Protein AF-0000000068387357 (afdb_homodimer)

Organism: Agrobacterium fabrum (strain C58 / ATCC 33970) (NCBI:txid176299)

Structure (mmCIF, N/CA/C/O backbone):
data_AF-0000000068387357-model_v1
#
loop_
_entity.id
_entity.type
_entity.pdbx_description
1 polymer 'DUF982 domain-containing protein'
#
loop_
_atom_site.group_PDB
_atom_site.id
_atom_site.type_symbol
_atom_site.label_atom_id
_atom_site.label_alt_id
_atom_site.label_comp_id
_atom_site.label_asym_id
_atom_site.label_entity_id
_atom_site.label_seq_id
_atom_site.pdbx_PDB_ins_code
_atom_site.Cartn_x
_atom_site.Cartn_y
_atom_site.Cartn_z
_atom_site.occupancy
_atom_site.B_iso_or_equiv
_atom_site.auth_seq_id
_atom_site.auth_comp_id
_atom_site.auth_asym_id
_atom_site.auth_atom_id
_atom_site.pdbx_PDB_model_num
ATOM 1 N N . MET A 1 1 ? -11.367 28.078 39.188 1 30.88 1 MET A N 1
ATOM 2 C CA . MET A 1 1 ? -11.102 28.609 37.844 1 30.88 1 MET A CA 1
ATOM 3 C C . MET A 1 1 ? -11.188 27.5 36.812 1 30.88 1 MET A C 1
ATOM 5 O O . MET A 1 1 ? -10.461 26.5 36.875 1 30.88 1 MET A O 1
ATOM 9 N N . LEU A 1 2 ? -12.367 27.156 36.375 1 30.89 2 LEU A N 1
ATOM 10 C CA . LEU A 1 2 ? -12.82 26.031 35.562 1 30.89 2 LEU A CA 1
ATOM 11 C C . LEU A 1 2 ? -12.023 25.938 34.25 1 30.89 2 LEU A C 1
ATOM 13 O O . LEU A 1 2 ? -11.977 26.875 33.469 1 30.89 2 LEU A O 1
ATOM 17 N N . ILE A 1 3 ? -10.797 25.359 34.312 1 38.44 3 ILE A N 1
ATOM 18 C CA . ILE A 1 3 ? -9.984 25.156 33.125 1 38.44 3 ILE A CA 1
ATOM 19 C C . ILE A 1 3 ? -10.883 24.781 31.938 1 38.44 3 ILE A C 1
ATOM 21 O O . ILE A 1 3 ? -11.422 23.672 31.875 1 38.44 3 ILE A O 1
ATOM 25 N N . ASN A 1 4 ? -11.992 25.422 31.719 1 41.16 4 ASN A N 1
ATOM 26 C CA . ASN A 1 4 ? -12.719 25.375 30.453 1 41.16 4 ASN A CA 1
ATOM 27 C C . ASN A 1 4 ? -11.781 25.188 29.281 1 41.16 4 ASN A C 1
ATOM 29 O O . ASN A 1 4 ? -11.289 26.172 28.703 1 41.16 4 ASN A O 1
ATOM 33 N N . ARG A 1 5 ? -10.688 24.484 29.453 1 40.5 5 ARG A N 1
ATOM 34 C CA . ARG A 1 5 ? -9.562 24.094 28.594 1 40.5 5 ARG A CA 1
ATOM 35 C C . ARG A 1 5 ? -10 24.016 27.141 1 40.5 5 ARG A C 1
ATOM 37 O O . ARG A 1 5 ? -11.18 23.812 26.844 1 40.5 5 ARG A O 1
ATOM 44 N N . THR A 1 6 ? -9.086 24.5 26.156 1 48.56 6 THR A N 1
ATOM 45 C CA . THR A 1 6 ? -9.078 24.531 24.688 1 48.56 6 THR A CA 1
ATOM 46 C C . THR A 1 6 ? -9.586 23.203 24.125 1 48.56 6 THR A C 1
ATOM 48 O O . THR A 1 6 ? -8.992 22.156 24.375 1 48.56 6 THR A O 1
ATOM 51 N N . GLU A 1 7 ? -10.844 22.906 24.359 1 48.22 7 GLU A N 1
ATOM 52 C CA . GLU A 1 7 ? -11.375 21.766 23.609 1 48.22 7 GLU A CA 1
ATOM 53 C C . GLU A 1 7 ? -10.586 21.531 22.328 1 48.22 7 GLU A C 1
ATOM 55 O O . GLU A 1 7 ? -10.383 22.469 21.547 1 48.22 7 GLU A O 1
ATOM 60 N N . PRO A 1 8 ? -9.516 20.797 22.406 1 51.84 8 PRO A N 1
ATOM 61 C CA . PRO A 1 8 ? -8.859 20.516 21.125 1 51.84 8 PRO A CA 1
ATOM 62 C C . PRO A 1 8 ? -9.812 20.578 19.938 1 51.84 8 PRO A C 1
ATOM 64 O O . PRO A 1 8 ? -10.969 20.156 20.047 1 51.84 8 PRO A O 1
ATOM 67 N N . CYS A 1 9 ? -9.953 21.781 19.328 1 53.28 9 CYS A N 1
ATOM 68 C CA . CYS A 1 9 ? -10.859 22.016 18.203 1 53.28 9 CYS A CA 1
ATOM 69 C C . CYS A 1 9 ? -10.992 20.781 17.328 1 53.28 9 CYS A C 1
ATOM 71 O O . CYS A 1 9 ? -10.242 20.609 16.375 1 53.28 9 CYS A O 1
ATOM 73 N N . HIS A 1 10 ? -11.219 19.625 18.031 1 56.62 10 HIS A N 1
ATOM 74 C CA . HIS A 1 10 ? -11.516 18.406 17.266 1 56.62 10 HIS A CA 1
ATOM 75 C C . HIS A 1 10 ? -12.398 18.734 16.062 1 56.62 10 HIS A C 1
ATOM 77 O O . HIS A 1 10 ? -12.375 18 15.055 1 56.62 10 HIS A O 1
ATOM 83 N N . HIS A 1 11 ? -13.086 19.906 16.188 1 63.84 11 HIS A N 1
ATOM 84 C CA . HIS A 1 11 ? -14.094 20.156 15.164 1 63.84 11 HIS A CA 1
ATOM 85 C C . HIS A 1 11 ? -13.555 21.062 14.062 1 63.84 11 HIS A C 1
ATOM 87 O O . HIS A 1 11 ? -14.305 21.516 13.195 1 63.84 11 HIS A O 1
ATOM 93 N N . ALA A 1 12 ? -12.242 21.391 14.281 1 80.5 12 ALA A N 1
ATOM 94 C CA . ALA A 1 12 ? -11.742 22.297 13.258 1 80.5 12 ALA A CA 1
ATOM 95 C C . ALA A 1 12 ? -11.492 21.562 11.945 1 80.5 12 ALA A C 1
ATOM 97 O O . ALA A 1 12 ? -10.82 20.516 11.93 1 80.5 12 ALA A O 1
ATOM 98 N N . SER A 1 13 ? -12.297 21.891 10.922 1 89.81 13 SER A N 1
ATOM 99 C CA . SER A 1 13 ? -12.102 21.359 9.578 1 89.81 13 SER A CA 1
ATOM 100 C C . SER A 1 13 ? -11.602 22.438 8.625 1 89.81 13 SER A C 1
ATOM 102 O O . SER A 1 13 ? -12.039 23.578 8.688 1 89.81 13 SER A O 1
ATOM 104 N N . TRP A 1 14 ? -10.695 22.125 7.926 1 94.06 14 TRP A N 1
ATOM 105 C CA . TRP A 1 14 ? -10.219 23 6.863 1 94.06 14 TRP A CA 1
ATOM 106 C C . TRP A 1 14 ? -11.336 23.281 5.859 1 94.06 14 TRP A C 1
ATOM 108 O O . TRP A 1 14 ? -12.312 22.547 5.77 1 94.06 14 TRP A O 1
ATOM 118 N N . MET A 1 15 ? -11.109 24.359 5.191 1 91.38 15 MET A N 1
ATOM 119 C CA . MET A 1 15 ? -12.062 24.719 4.145 1 91.38 15 MET A CA 1
ATOM 120 C C . MET A 1 15 ? -12.117 23.641 3.07 1 91.38 15 MET A C 1
ATOM 122 O O . MET A 1 15 ? -13.195 23.344 2.539 1 91.38 15 MET A O 1
ATOM 126 N N . LYS A 1 16 ? -10.945 23.062 2.725 1 93.69 16 LYS A N 1
ATOM 127 C CA . LYS A 1 16 ? -10.797 21.969 1.769 1 93.69 16 LYS A CA 1
ATOM 128 C C . LYS A 1 16 ? -9.883 20.875 2.314 1 93.69 16 LYS A C 1
ATOM 130 O O . LYS A 1 16 ? -8.781 21.156 2.799 1 93.69 16 LYS A O 1
ATOM 135 N N . PRO A 1 17 ? -10.391 19.734 2.166 1 94.75 17 PRO A N 1
ATOM 136 C CA . PRO A 1 17 ? -9.477 18.672 2.588 1 94.75 17 PRO A CA 1
ATOM 137 C C . PRO A 1 17 ? -8.242 18.562 1.698 1 94.75 17 PRO A C 1
ATOM 139 O O . PRO A 1 17 ? -8.234 19.109 0.587 1 94.75 17 PRO A O 1
ATOM 142 N N . VAL A 1 18 ? -7.227 17.969 2.33 1 94.75 18 VAL A N 1
ATOM 143 C CA . VAL A 1 18 ? -6.004 17.703 1.581 1 94.75 18 V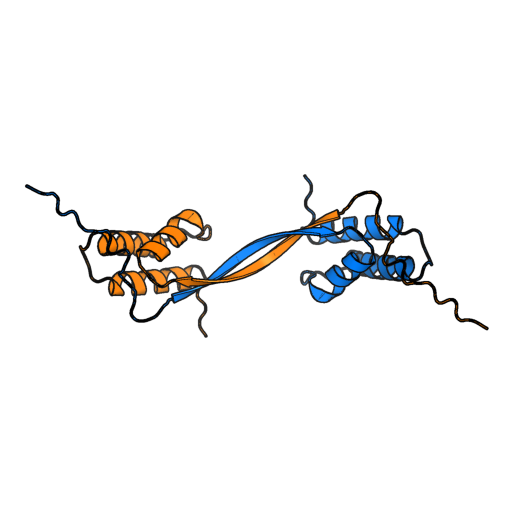AL A CA 1
ATOM 144 C C . VAL A 1 18 ? -5.93 16.219 1.245 1 94.75 18 VAL A C 1
ATOM 146 O O . VAL A 1 18 ? -5.938 15.367 2.143 1 94.75 18 VAL A O 1
ATOM 149 N N . ALA A 1 19 ? -5.895 15.828 -0.076 1 94.56 19 ALA A N 1
ATOM 150 C CA . ALA A 1 19 ? -5.812 14.445 -0.533 1 94.56 19 ALA A CA 1
ATOM 151 C C . ALA A 1 19 ? -4.359 14.016 -0.714 1 94.56 19 ALA A C 1
ATOM 153 O O . ALA A 1 19 ? -3.6 14.664 -1.44 1 94.56 19 ALA A O 1
ATOM 154 N N . ILE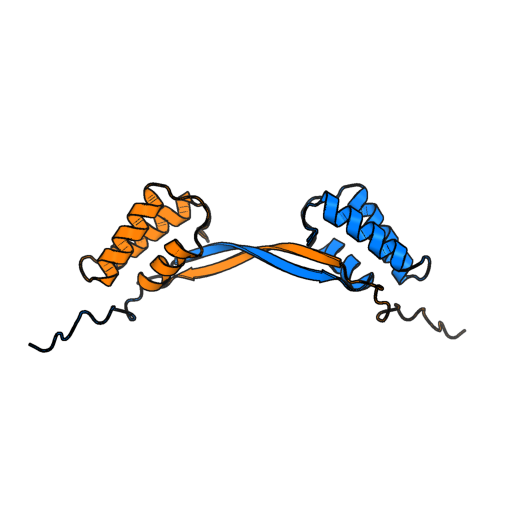 A 1 20 ? -4.059 12.891 0.013 1 93.19 20 ILE A N 1
ATOM 155 C CA . ILE A 1 20 ? -2.711 12.359 -0.131 1 93.19 20 ILE A CA 1
ATOM 156 C C . ILE A 1 20 ? -2.777 10.875 -0.467 1 93.19 20 ILE A C 1
ATOM 158 O O . ILE A 1 20 ? -3.84 10.25 -0.366 1 93.19 20 ILE A O 1
ATOM 162 N N . HIS A 1 21 ? -1.696 10.32 -1.009 1 90.56 21 HIS A N 1
ATOM 163 C CA . HIS A 1 21 ? -1.535 8.891 -1.235 1 90.56 21 HIS A CA 1
ATOM 164 C C . HIS A 1 21 ? -0.394 8.32 -0.396 1 90.56 21 HIS A C 1
ATOM 166 O O . HIS A 1 21 ? 0.692 8.906 -0.346 1 90.56 21 HIS A O 1
ATOM 172 N N . LEU A 1 22 ? -0.721 7.273 0.358 1 87.38 22 LEU A N 1
ATOM 173 C CA . LEU A 1 22 ? 0.286 6.613 1.185 1 87.38 22 LEU A CA 1
ATOM 174 C C . LEU A 1 22 ? 0.665 5.258 0.602 1 87.38 22 LEU A C 1
ATOM 176 O O . LEU A 1 22 ? -0.209 4.441 0.297 1 87.38 22 LEU A O 1
ATOM 180 N N . PRO A 1 23 ? 1.982 5.145 0.397 1 81.31 23 PRO A N 1
ATOM 181 C CA . PRO A 1 23 ? 2.406 3.787 0.042 1 81.31 23 PRO A CA 1
ATOM 182 C C . PRO A 1 23 ? 2.207 2.789 1.181 1 81.31 23 PRO A C 1
ATOM 184 O O . PRO A 1 23 ? 2.541 3.086 2.33 1 81.31 23 PRO A O 1
ATOM 187 N N . LEU A 1 24 ? 1.452 1.768 0.927 1 79.06 24 LEU A N 1
ATOM 188 C CA . LEU A 1 24 ? 1.275 0.69 1.895 1 79.06 24 LEU A CA 1
ATOM 189 C C . LEU A 1 24 ? 1.541 -0.667 1.253 1 79.06 24 LEU A C 1
ATOM 191 O O . LEU A 1 24 ? 1.82 -0.748 0.055 1 79.06 24 LEU A O 1
ATOM 195 N N . CYS A 1 25 ? 1.808 -1.632 2.191 1 82.19 25 CYS A N 1
ATOM 196 C CA . CYS A 1 25 ? 1.925 -3.01 1.726 1 82.19 25 CYS A CA 1
ATOM 197 C C . CYS A 1 25 ? 0.784 -3.865 2.264 1 82.19 25 CYS A C 1
ATOM 199 O O . CYS A 1 25 ? 0.409 -3.744 3.43 1 82.19 25 CYS A O 1
ATOM 201 N N . VAL A 1 26 ? 0.155 -4.555 1.363 1 85.38 26 VAL A N 1
ATOM 202 C CA . VAL A 1 26 ? -0.851 -5.516 1.802 1 85.38 26 VAL A CA 1
ATOM 203 C C . VAL A 1 26 ? -0.293 -6.934 1.695 1 85.38 26 VAL A C 1
ATOM 205 O O . VAL A 1 26 ? 0.422 -7.258 0.745 1 85.38 26 VAL A O 1
ATOM 208 N N . ALA A 1 27 ? -0.465 -7.73 2.797 1 89.12 27 ALA A N 1
ATOM 209 C CA . ALA A 1 27 ? -0.075 -9.133 2.812 1 89.12 27 ALA A CA 1
ATOM 210 C C . ALA A 1 27 ? -1.207 -10.023 2.305 1 89.12 27 ALA A C 1
ATOM 212 O O . ALA A 1 27 ? -2.34 -9.93 2.781 1 89.12 27 ALA A O 1
ATOM 213 N N . VAL A 1 28 ? -0.864 -10.75 1.375 1 91.25 28 VAL A N 1
ATOM 214 C CA . VAL A 1 28 ? -1.856 -11.648 0.791 1 91.25 28 VAL A CA 1
ATOM 215 C C . VAL A 1 28 ? -1.331 -13.086 0.805 1 91.25 28 VAL A C 1
ATOM 217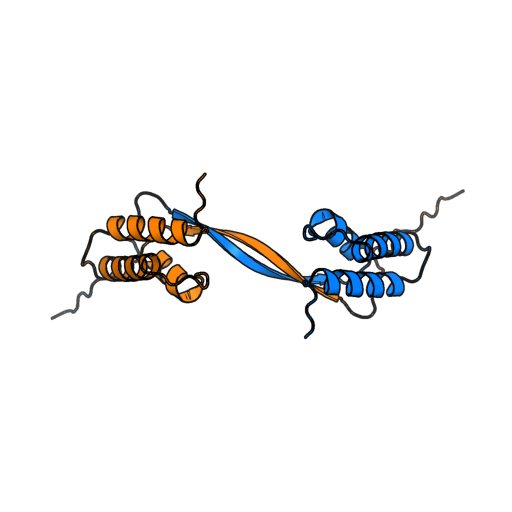 O O . VAL A 1 28 ? -0.141 -13.32 0.581 1 91.25 28 VAL A O 1
ATOM 220 N N . GLU A 1 29 ? -2.242 -13.984 1.127 1 94.12 29 GLU A N 1
ATOM 221 C CA . GLU A 1 29 ? -1.91 -15.398 1.034 1 94.12 29 GLU A CA 1
ATOM 222 C C . GLU A 1 29 ? -2.498 -16.031 -0.229 1 94.12 29 GLU A C 1
ATOM 224 O O . GLU A 1 29 ? -3.715 -16.016 -0.425 1 94.12 29 GLU A O 1
ATOM 229 N N . ILE A 1 30 ? -1.644 -16.594 -0.969 1 95.44 30 ILE A N 1
ATOM 230 C CA . ILE A 1 30 ? -2.039 -17.266 -2.193 1 95.44 30 ILE A CA 1
ATOM 231 C C . ILE A 1 30 ? -2.105 -18.781 -1.944 1 95.44 30 ILE A C 1
ATOM 233 O O . ILE A 1 30 ? -1.109 -19.391 -1.556 1 95.44 30 ILE A O 1
ATOM 237 N N . TYR A 1 31 ? -3.297 -19.359 -2.236 1 94.88 31 TYR A N 1
ATOM 238 C CA . TYR A 1 31 ? -3.484 -20.734 -1.771 1 94.88 31 TYR A CA 1
ATOM 239 C C . TYR A 1 31 ? -3.719 -21.672 -2.943 1 94.88 31 TYR A C 1
ATOM 241 O O . TYR A 1 31 ? -3.877 -22.891 -2.752 1 94.88 31 TYR A O 1
ATOM 249 N N . SER A 1 32 ? -3.736 -21.172 -4.223 1 95.62 32 SER A N 1
ATOM 250 C CA . SER A 1 32 ? -4.031 -22.031 -5.371 1 95.62 32 SER A CA 1
ATOM 251 C C . SER A 1 32 ? -3.42 -21.469 -6.648 1 95.62 32 SER A C 1
ATOM 253 O O . SER A 1 32 ? -3.119 -20.266 -6.723 1 95.62 32 SER A O 1
ATOM 255 N N . PRO A 1 33 ? -3.273 -22.406 -7.66 1 96.56 33 PRO A N 1
ATOM 256 C CA . PRO A 1 33 ? -2.777 -21.922 -8.953 1 96.56 33 PRO A CA 1
ATOM 257 C C . PRO A 1 33 ? -3.701 -20.891 -9.586 1 96.56 33 PRO A C 1
ATOM 259 O O . PRO A 1 33 ? -3.227 -19.938 -10.219 1 96.56 33 PRO A O 1
ATOM 262 N N . LEU A 1 34 ? -4.941 -21.062 -9.359 1 95.06 34 LEU A N 1
ATOM 263 C CA . LEU A 1 34 ? -5.906 -20.125 -9.922 1 95.06 34 LEU A CA 1
ATOM 264 C C . LEU A 1 34 ? -5.719 -18.719 -9.344 1 95.06 34 LEU A C 1
ATOM 266 O O . LEU A 1 34 ? -5.637 -17.75 -10.086 1 95.06 34 LEU A O 1
ATOM 270 N N . VAL A 1 35 ? -5.621 -18.672 -8.078 1 94.88 35 VAL A N 1
ATOM 271 C CA . VAL A 1 35 ? -5.43 -17.406 -7.402 1 94.88 35 VAL A CA 1
ATOM 272 C C . VAL A 1 35 ? -4.066 -16.812 -7.781 1 94.88 35 VAL A C 1
ATOM 274 O O . VAL A 1 35 ? -3.945 -15.609 -8.016 1 94.88 35 VAL A O 1
ATOM 277 N N . ALA A 1 36 ? -3.129 -17.672 -7.855 1 97 36 ALA A N 1
ATOM 278 C CA . ALA A 1 36 ? -1.789 -17.234 -8.25 1 97 36 ALA A CA 1
ATOM 279 C C . ALA A 1 36 ? -1.801 -16.625 -9.648 1 97 36 ALA A C 1
ATOM 281 O O . ALA A 1 36 ? -1.205 -15.562 -9.867 1 97 36 ALA A O 1
ATOM 282 N N . LEU A 1 37 ? -2.504 -17.281 -10.547 1 95.94 37 LEU A N 1
ATOM 283 C CA . LEU A 1 37 ? -2.57 -16.781 -11.906 1 95.94 37 LEU A CA 1
ATOM 284 C C . LEU A 1 37 ? -3.25 -15.406 -11.945 1 95.94 37 LEU A C 1
ATOM 286 O O . LEU A 1 37 ? -2.791 -14.5 -12.641 1 95.94 37 LEU A O 1
ATOM 290 N N . ASP A 1 38 ? -4.266 -15.227 -11.273 1 94.31 38 ASP A N 1
ATOM 291 C CA . ASP A 1 38 ? -4.953 -13.945 -11.148 1 94.31 38 ASP A CA 1
ATOM 292 C C . ASP A 1 38 ? -4.004 -12.867 -10.633 1 94.31 38 ASP A C 1
ATOM 294 O O . ASP A 1 38 ? -3.955 -11.766 -11.188 1 94.31 38 ASP A O 1
ATOM 298 N N . MET A 1 39 ? -3.24 -13.227 -9.602 1 94.31 39 MET A N 1
ATOM 299 C CA . MET A 1 39 ? -2.254 -12.312 -9.023 1 94.31 39 MET A CA 1
ATOM 300 C C . MET A 1 39 ? -1.17 -11.969 -10.039 1 94.31 39 MET A C 1
ATOM 302 O O . MET A 1 39 ? -0.805 -10.805 -10.195 1 94.31 39 MET A O 1
ATOM 306 N N . LEU A 1 40 ? -0.721 -12.969 -10.727 1 95.25 40 LEU A N 1
ATOM 307 C CA . LEU A 1 40 ? 0.323 -12.766 -11.727 1 95.25 40 LEU A CA 1
ATOM 308 C C . LEU A 1 40 ? -0.162 -11.844 -12.836 1 95.25 40 LEU A C 1
ATOM 310 O O . LEU A 1 40 ? 0.561 -10.938 -13.258 1 95.25 40 LEU A O 1
ATOM 314 N N . MET A 1 41 ? -1.355 -11.945 -13.18 1 93.62 41 MET A N 1
ATOM 315 C CA . MET A 1 41 ? -1.857 -11.266 -14.367 1 93.62 41 MET A CA 1
ATOM 316 C C . MET A 1 41 ? -2.312 -9.852 -14.031 1 93.62 41 MET A C 1
ATOM 318 O O . MET A 1 41 ? -2.186 -8.938 -14.852 1 93.62 41 MET A O 1
ATOM 322 N N . TYR A 1 42 ? -2.809 -9.602 -12.844 1 90.25 42 TYR A N 1
ATOM 323 C CA . TYR A 1 42 ? -3.52 -8.352 -12.602 1 90.25 42 TYR A CA 1
ATOM 324 C C . TYR A 1 42 ? -2.828 -7.531 -11.516 1 90.25 42 TYR A C 1
ATOM 326 O O . TYR A 1 42 ? -2.971 -6.309 -11.469 1 90.25 42 TYR A O 1
ATOM 334 N N . ARG A 1 43 ? -2.176 -8.133 -10.727 1 88.62 43 ARG A N 1
ATOM 335 C CA . ARG A 1 43 ? -1.726 -7.41 -9.539 1 88.62 43 ARG A CA 1
ATOM 336 C C . ARG A 1 43 ? -0.213 -7.52 -9.375 1 88.62 43 ARG A C 1
ATOM 338 O O . ARG A 1 43 ? 0.348 -7.023 -8.391 1 88.62 43 ARG A O 1
ATOM 345 N N . TRP A 1 44 ? 0.412 -8.102 -10.312 1 90.62 44 TRP A N 1
ATOM 346 C CA . TRP A 1 44 ? 1.851 -8.336 -10.242 1 90.62 44 TRP A CA 1
ATOM 347 C C . TRP A 1 44 ? 2.627 -7.055 -10.523 1 90.62 44 TRP A C 1
ATOM 349 O O . TRP A 1 44 ? 2.244 -6.27 -11.391 1 90.62 44 TRP A O 1
ATOM 359 N N . PRO A 1 45 ? 3.617 -6.875 -9.766 1 87.12 45 PRO A N 1
ATOM 360 C CA . PRO A 1 45 ? 4.453 -5.707 -10.055 1 87.12 45 PRO A CA 1
ATOM 361 C C . PRO A 1 45 ? 5.086 -5.758 -11.445 1 87.12 45 PRO A C 1
ATOM 363 O O . PRO A 1 45 ? 5 -6.781 -12.125 1 87.12 45 PRO A O 1
ATOM 366 N N . GLU A 1 46 ? 5.605 -4.676 -11.984 1 81.62 46 GLU A N 1
ATOM 367 C CA . GLU A 1 46 ? 6.082 -4.48 -13.344 1 81.62 46 GLU A CA 1
ATOM 368 C C . GLU A 1 46 ? 7.293 -5.359 -13.641 1 81.62 46 GLU A C 1
ATOM 370 O O . GLU A 1 46 ? 7.82 -5.352 -14.75 1 81.62 46 GLU A O 1
ATOM 375 N N . GLU A 1 47 ? 7.633 -6.281 -12.867 1 77 47 GLU A N 1
ATOM 376 C CA . GLU A 1 47 ? 8.758 -7.172 -13.148 1 77 47 GLU A CA 1
ATOM 377 C C . GLU A 1 47 ? 8.289 -8.453 -13.836 1 77 47 GLU A C 1
ATOM 379 O O . GLU A 1 47 ? 7.957 -9.43 -13.164 1 77 47 GLU A O 1
ATOM 384 N N . HIS A 1 48 ? 8.328 -8.453 -15.164 1 85.12 48 HIS A N 1
ATOM 385 C CA . HIS A 1 48 ? 7.922 -9.617 -15.938 1 85.12 48 HIS A CA 1
ATOM 386 C C . HIS A 1 48 ? 9.133 -10.336 -16.531 1 85.12 48 HIS A C 1
ATOM 388 O O . HIS A 1 48 ? 9.281 -10.414 -17.75 1 85.12 48 HIS A O 1
ATOM 394 N N . GLY A 1 49 ? 9.93 -10.891 -15.648 1 90.88 49 GLY A N 1
ATOM 395 C CA . GLY A 1 49 ? 11.086 -11.664 -16.062 1 90.88 49 GLY A CA 1
ATOM 396 C C . GLY A 1 49 ? 10.766 -13.109 -16.359 1 90.88 49 GLY A C 1
ATOM 397 O O . GLY A 1 49 ? 9.594 -13.484 -16.484 1 90.88 49 GLY A O 1
ATOM 398 N N . PRO A 1 50 ? 11.781 -13.953 -16.672 1 95.81 50 PRO A N 1
ATOM 399 C CA . PRO A 1 50 ? 11.586 -15.367 -17 1 95.81 50 PRO A CA 1
ATOM 400 C C . PRO A 1 50 ? 10.859 -16.125 -15.891 1 95.81 50 PRO A C 1
ATOM 402 O O . PRO A 1 50 ? 10.07 -17.031 -16.172 1 95.81 50 PRO A O 1
ATOM 405 N N . GLU A 1 51 ? 11.195 -15.695 -14.656 1 96.25 51 GLU A N 1
ATOM 406 C CA . GLU A 1 51 ? 10.562 -16.375 -13.531 1 96.25 51 GLU A CA 1
ATOM 407 C C . GLU A 1 51 ? 9.055 -16.109 -13.508 1 96.25 51 GLU A C 1
ATOM 409 O O . GLU A 1 51 ? 8.281 -17 -13.148 1 96.25 51 GLU A O 1
ATOM 414 N N . TYR A 1 52 ? 8.688 -14.984 -13.867 1 96.19 52 TYR A N 1
ATOM 415 C CA . TYR A 1 52 ? 7.277 -14.633 -13.992 1 96.19 52 TYR A CA 1
ATOM 416 C C . TYR A 1 52 ? 6.59 -15.484 -15.055 1 96.19 52 TYR A C 1
ATOM 418 O O . TYR A 1 52 ? 5.527 -16.062 -14.805 1 96.19 52 TYR A O 1
ATOM 426 N N . GLU A 1 53 ? 7.219 -15.625 -16.172 1 97.06 53 GLU A N 1
ATOM 427 C CA . GLU A 1 53 ? 6.652 -16.406 -17.266 1 97.06 53 GLU A CA 1
ATOM 428 C C . GLU A 1 53 ? 6.535 -17.875 -16.906 1 97.06 53 GLU A C 1
ATOM 430 O O . GLU A 1 53 ? 5.555 -18.531 -17.266 1 97.06 53 GLU A O 1
ATOM 435 N N . GLU A 1 54 ? 7.504 -18.328 -16.297 1 97.81 54 GLU A N 1
ATOM 436 C CA . GLU A 1 54 ? 7.473 -19.719 -15.867 1 97.81 54 GLU A CA 1
ATOM 437 C C . GLU A 1 54 ? 6.34 -19.969 -14.875 1 97.81 54 GLU A C 1
ATOM 439 O O . GLU A 1 54 ? 5.633 -20.984 -14.969 1 97.81 54 GLU A O 1
ATOM 444 N N . ALA A 1 55 ? 6.234 -19.031 -13.945 1 98.06 55 ALA A N 1
ATOM 445 C CA . ALA A 1 55 ? 5.148 -19.156 -12.977 1 98.06 55 ALA A CA 1
ATOM 446 C C . ALA A 1 55 ? 3.789 -19.125 -13.672 1 98.06 55 ALA A C 1
ATOM 448 O O . ALA A 1 55 ? 2.918 -19.953 -13.383 1 98.06 55 ALA A O 1
ATOM 449 N N . ARG A 1 56 ? 3.652 -18.219 -14.547 1 97.5 56 ARG A N 1
ATOM 450 C CA . ARG A 1 56 ? 2.404 -18.094 -15.297 1 97.5 56 ARG A CA 1
ATOM 451 C C . ARG A 1 56 ? 2.096 -19.375 -16.062 1 97.5 56 ARG A C 1
ATOM 453 O O . ARG A 1 56 ? 0.983 -19.906 -15.977 1 97.5 56 ARG A O 1
ATOM 460 N N . ARG A 1 57 ? 3.037 -19.953 -16.734 1 98 57 ARG A N 1
ATOM 461 C CA . ARG A 1 57 ? 2.877 -21.188 -17.516 1 98 57 ARG A CA 1
ATOM 462 C C . ARG A 1 57 ? 2.518 -22.359 -16.609 1 98 57 ARG A C 1
ATOM 464 O O . ARG A 1 57 ? 1.596 -23.125 -16.906 1 98 57 ARG A O 1
ATOM 471 N N . ASN A 1 58 ? 3.256 -22.438 -15.57 1 98 58 ASN A N 1
ATOM 472 C CA . ASN A 1 58 ? 3.039 -23.578 -14.68 1 98 58 ASN A CA 1
ATOM 473 C C . ASN A 1 58 ? 1.684 -23.484 -13.984 1 98 58 ASN A C 1
ATOM 475 O O . ASN A 1 58 ? 1.043 -24.516 -13.742 1 98 58 ASN A O 1
ATOM 479 N N . CYS A 1 59 ? 1.24 -22.297 -13.656 1 97.31 59 CYS A N 1
ATOM 480 C CA . CYS A 1 59 ? -0.097 -22.141 -13.094 1 97.31 59 CYS A CA 1
ATOM 481 C C . CYS A 1 59 ? -1.164 -22.531 -14.109 1 97.31 59 CYS A C 1
ATOM 483 O O . CYS A 1 59 ? -2.109 -23.25 -13.773 1 97.31 59 CYS A O 1
ATOM 485 N N . LEU A 1 60 ? -1.004 -22.141 -15.344 1 96.56 60 LEU A N 1
ATOM 486 C CA . LEU A 1 60 ? -1.936 -22.5 -16.406 1 96.56 60 LEU A CA 1
ATOM 487 C C . LEU A 1 60 ? -1.987 -24 -16.625 1 96.56 60 LEU A C 1
ATOM 489 O O . LEU A 1 60 ? -3.07 -24.578 -16.719 1 96.56 60 LEU A O 1
ATOM 493 N N . ASN A 1 61 ? -0.823 -24.562 -16.688 1 97.12 61 ASN A N 1
ATOM 494 C CA . ASN A 1 61 ? -0.742 -26.016 -16.859 1 97.12 61 ASN A CA 1
ATOM 495 C C . ASN A 1 61 ? -1.426 -26.75 -15.719 1 97.12 61 ASN A C 1
ATOM 497 O O . ASN A 1 61 ? -2.119 -27.75 -15.938 1 97.12 61 ASN A O 1
ATOM 501 N N . ALA A 1 62 ? -1.205 -26.297 -14.539 1 96.44 62 ALA A N 1
ATOM 502 C CA . ALA A 1 62 ? -1.803 -26.922 -13.367 1 96.44 62 ALA A CA 1
ATOM 503 C C . ALA A 1 62 ? -3.326 -26.828 -13.406 1 96.44 62 ALA A C 1
ATOM 505 O O . ALA A 1 62 ? -4.023 -27.797 -13.109 1 96.44 62 ALA A O 1
ATOM 506 N N . ILE A 1 63 ? -3.771 -25.688 -13.719 1 93.88 63 ILE A N 1
ATOM 507 C CA . ILE A 1 63 ? -5.211 -25.469 -13.836 1 93.88 63 ILE A CA 1
ATOM 508 C C . ILE A 1 63 ? -5.793 -26.406 -14.883 1 93.88 63 ILE A C 1
ATOM 510 O O . ILE A 1 63 ? -6.883 -26.953 -14.703 1 93.88 63 ILE A O 1
ATOM 514 N N . ALA A 1 64 ? -5.074 -26.656 -15.953 1 94.06 64 ALA A N 1
ATOM 515 C CA . ALA A 1 64 ? -5.484 -27.516 -17.062 1 94.06 64 ALA A CA 1
ATOM 516 C C . ALA A 1 64 ? -5.305 -29 -16.703 1 94.06 64 ALA A C 1
ATOM 518 O O . ALA A 1 64 ? -5.684 -29.875 -17.469 1 94.06 64 ALA A O 1
ATOM 519 N N . GLY A 1 65 ? -4.672 -29.219 -15.664 1 93.69 65 GLY A N 1
ATOM 520 C CA . GLY A 1 65 ? -4.449 -30.594 -15.25 1 93.69 65 GLY A CA 1
ATOM 521 C C . GLY A 1 65 ? -3.271 -31.234 -15.945 1 93.69 65 GLY A C 1
ATOM 522 O O . GLY A 1 65 ? -3.191 -32.469 -16.031 1 93.69 65 GLY A O 1
ATOM 523 N N . LYS A 1 66 ? -2.406 -30.453 -16.438 1 95.31 66 LYS A N 1
ATOM 524 C CA . LYS A 1 66 ? -1.278 -30.953 -17.203 1 95.31 66 LYS A CA 1
ATOM 525 C C . LYS A 1 66 ? -0.044 -31.141 -16.328 1 95.31 66 LYS A C 1
ATOM 527 O O . LYS A 1 66 ? 0.96 -31.703 -16.781 1 95.31 66 LYS A O 1
ATOM 532 N N . CYS A 1 67 ? -0.039 -30.688 -15.156 1 94 67 CYS A N 1
ATOM 533 C CA . CYS A 1 67 ? 1.052 -30.891 -14.203 1 94 67 CYS A CA 1
ATOM 534 C C . CYS A 1 67 ? 0.542 -30.828 -12.766 1 94 67 CYS A C 1
ATOM 536 O O . CYS A 1 67 ? -0.6 -30.422 -12.523 1 94 67 CYS A O 1
ATOM 538 N N . ASP A 1 68 ? 1.495 -31.234 -11.898 1 95.25 68 ASP A N 1
ATOM 539 C CA . ASP A 1 68 ? 1.188 -31.172 -10.477 1 95.25 68 ASP A CA 1
ATOM 540 C C . ASP A 1 68 ? 1.008 -29.719 -10.016 1 95.25 68 ASP A C 1
ATOM 542 O O . ASP A 1 68 ? 1.762 -28.844 -10.422 1 95.25 68 ASP A O 1
ATOM 546 N N . ILE A 1 69 ? 0.052 -29.531 -9.133 1 95.5 69 ILE A N 1
ATOM 547 C CA . ILE A 1 69 ? -0.254 -28.188 -8.664 1 95.5 69 ILE A CA 1
ATOM 548 C C . ILE A 1 69 ? 0.915 -27.641 -7.844 1 95.5 69 ILE A C 1
ATOM 550 O O . ILE A 1 69 ? 1.144 -26.438 -7.801 1 95.5 69 ILE A O 1
ATOM 554 N N . GLU A 1 70 ? 1.646 -28.547 -7.219 1 96.81 70 GLU A N 1
ATOM 555 C CA . GLU A 1 70 ? 2.771 -28.109 -6.398 1 96.81 70 GLU A CA 1
ATOM 556 C C . GLU A 1 70 ? 3.896 -27.547 -7.262 1 96.81 70 GLU A C 1
ATOM 558 O O . GLU A 1 70 ? 4.684 -26.719 -6.801 1 96.81 70 GLU A O 1
ATOM 563 N N . ILE A 1 71 ? 3.936 -27.953 -8.477 1 97.25 71 ILE A N 1
ATOM 564 C CA . ILE A 1 71 ? 4.898 -27.375 -9.406 1 97.25 71 ILE A CA 1
ATOM 565 C C . ILE A 1 71 ? 4.574 -25.891 -9.617 1 97.25 71 ILE A C 1
ATOM 567 O O . ILE A 1 71 ? 5.473 -25.047 -9.633 1 97.25 71 ILE A O 1
ATOM 571 N N . ALA A 1 72 ? 3.355 -25.547 -9.734 1 97.25 72 ALA A N 1
ATOM 572 C CA . ALA A 1 72 ? 2.906 -24.156 -9.852 1 97.25 72 ALA A CA 1
ATOM 573 C C . ALA A 1 72 ? 3.275 -23.359 -8.602 1 97.25 72 ALA A C 1
ATOM 575 O O . ALA A 1 72 ? 3.729 -22.219 -8.703 1 97.25 72 ALA A O 1
ATOM 576 N N . ARG A 1 73 ? 3.076 -23.969 -7.484 1 97.5 73 ARG A N 1
ATOM 577 C CA . ARG A 1 73 ? 3.43 -23.312 -6.23 1 97.5 73 ARG A CA 1
ATOM 578 C C . ARG A 1 73 ? 4.91 -22.938 -6.207 1 97.5 73 ARG A C 1
ATOM 580 O O . ARG A 1 73 ? 5.266 -21.797 -5.883 1 97.5 73 ARG A O 1
ATOM 587 N N . GLU A 1 74 ? 5.727 -23.906 -6.547 1 97.75 74 GLU A N 1
ATOM 588 C CA . GLU A 1 74 ? 7.172 -23.688 -6.535 1 97.75 74 GLU A CA 1
ATOM 589 C C . GLU A 1 74 ? 7.57 -22.578 -7.5 1 97.75 74 GLU A C 1
ATOM 591 O O . GLU A 1 74 ? 8.398 -21.719 -7.172 1 97.75 74 GLU A O 1
ATOM 596 N N . SER A 1 75 ? 6.98 -22.641 -8.625 1 97.75 75 SER A N 1
ATOM 597 C CA . SER A 1 75 ? 7.301 -21.609 -9.617 1 97.75 75 SER A CA 1
ATOM 598 C C . SER A 1 75 ? 6.848 -20.234 -9.148 1 97.75 75 SER A C 1
ATOM 600 O O . SER A 1 75 ? 7.535 -19.234 -9.391 1 97.75 75 SER A O 1
ATOM 602 N N . PHE A 1 76 ? 5.727 -20.141 -8.547 1 97.38 76 PHE A N 1
ATOM 603 C CA . PHE A 1 76 ? 5.219 -18.875 -8.008 1 97.38 76 PHE A CA 1
ATOM 604 C C . PHE A 1 76 ? 6.129 -18.359 -6.902 1 97.38 76 PHE A C 1
ATOM 606 O O . PHE A 1 76 ? 6.387 -17.156 -6.82 1 97.38 76 PHE A O 1
ATOM 613 N N . LEU A 1 77 ? 6.625 -19.203 -6.07 1 97.5 77 LEU A N 1
ATOM 614 C CA . LEU A 1 77 ? 7.57 -18.844 -5.02 1 97.5 77 LEU A CA 1
ATOM 615 C C . LEU A 1 77 ? 8.828 -18.219 -5.609 1 97.5 77 LEU A C 1
ATOM 617 O O . LEU A 1 77 ? 9.281 -17.172 -5.145 1 97.5 77 LEU A O 1
ATOM 621 N N . VAL A 1 78 ? 9.297 -18.859 -6.566 1 96.94 78 VAL A N 1
ATOM 622 C CA . VAL A 1 78 ? 10.516 -18.391 -7.219 1 96.94 78 VAL A CA 1
ATOM 623 C C . VAL A 1 78 ? 10.281 -17.016 -7.84 1 96.94 78 VAL A C 1
ATOM 625 O O . VAL A 1 78 ? 11.078 -16.094 -7.648 1 96.94 78 VAL A O 1
ATOM 628 N N . ALA A 1 79 ? 9.188 -16.844 -8.516 1 97.06 79 ALA A N 1
ATOM 629 C CA . ALA A 1 79 ? 8.859 -15.562 -9.133 1 97.06 79 ALA A CA 1
ATOM 630 C C . ALA A 1 79 ? 8.695 -14.469 -8.078 1 97.06 79 ALA A C 1
ATOM 632 O O . ALA A 1 79 ? 9.195 -13.352 -8.25 1 97.06 79 ALA A O 1
ATOM 633 N N . SER A 1 80 ? 8.023 -14.797 -7.02 1 96.38 80 SER A N 1
ATOM 634 C CA . SER A 1 80 ? 7.781 -13.844 -5.949 1 96.38 80 SER A CA 1
ATOM 635 C C . SER A 1 80 ? 9.086 -13.406 -5.281 1 96.38 80 SER A C 1
ATOM 637 O O . SER A 1 80 ? 9.234 -12.242 -4.906 1 96.38 80 SER A O 1
ATOM 639 N N . SER A 1 81 ? 9.945 -14.359 -5.133 1 95 81 SER A N 1
ATOM 640 C CA . SER A 1 81 ? 11.25 -14.055 -4.566 1 95 81 SER A CA 1
ATOM 641 C C . SER A 1 81 ? 12.031 -13.094 -5.461 1 95 81 SER A C 1
ATOM 643 O O . SER A 1 81 ? 12.609 -12.117 -4.98 1 95 81 SER A O 1
ATOM 645 N N . HIS A 1 82 ? 11.977 -13.344 -6.742 1 93.75 82 HIS A N 1
ATOM 646 C CA . HIS A 1 82 ? 12.68 -12.516 -7.715 1 93.75 82 HIS A CA 1
ATOM 647 C C . HIS A 1 82 ? 12.102 -11.109 -7.766 1 93.75 82 HIS A C 1
ATOM 649 O O . HIS A 1 82 ? 12.828 -10.133 -7.953 1 93.75 82 HIS A O 1
ATOM 655 N N . ALA A 1 83 ? 10.773 -11.016 -7.555 1 93.38 83 ALA A N 1
ATOM 656 C CA . ALA A 1 83 ? 10.086 -9.727 -7.602 1 93.38 83 ALA A CA 1
ATOM 657 C C . ALA A 1 83 ? 10.164 -9.016 -6.254 1 93.38 83 ALA A C 1
ATOM 659 O O . ALA A 1 83 ? 9.656 -7.898 -6.105 1 93.38 83 ALA A O 1
ATOM 660 N N . HIS A 1 84 ? 10.68 -9.648 -5.27 1 91.69 84 HIS A N 1
ATOM 661 C CA . HIS A 1 84 ? 10.875 -9.094 -3.938 1 91.69 84 HIS A CA 1
ATOM 662 C C . HIS A 1 84 ? 9.547 -8.836 -3.242 1 91.69 84 HIS A C 1
ATOM 664 O O . HIS A 1 84 ? 9.414 -7.879 -2.48 1 91.69 84 HIS A O 1
ATOM 670 N N . ILE A 1 85 ? 8.578 -9.664 -3.461 1 92.5 85 ILE A N 1
ATOM 671 C CA . ILE A 1 85 ? 7.289 -9.492 -2.805 1 92.5 85 ILE A CA 1
ATOM 672 C C . ILE A 1 85 ? 6.984 -10.719 -1.947 1 92.5 85 ILE A C 1
ATOM 674 O O . ILE A 1 85 ? 5.91 -10.812 -1.345 1 92.5 85 ILE A O 1
ATOM 678 N N . LEU A 1 86 ? 7.898 -11.641 -1.945 1 93.88 86 LEU A N 1
ATOM 679 C CA . LEU A 1 86 ? 7.703 -12.828 -1.122 1 93.88 86 LEU A CA 1
ATOM 680 C C . LEU A 1 86 ? 7.891 -12.5 0.356 1 93.88 86 LEU A C 1
ATOM 682 O O . LEU A 1 86 ? 8.852 -11.828 0.73 1 93.88 86 LEU A O 1
ATOM 686 N N . ASN A 1 87 ? 6.926 -12.875 1.15 1 91.88 87 ASN A N 1
ATOM 687 C CA . ASN A 1 87 ? 7.109 -12.781 2.594 1 91.88 87 ASN A CA 1
ATOM 688 C C . ASN A 1 87 ? 7.891 -13.969 3.143 1 91.88 87 ASN A C 1
ATOM 690 O O . ASN A 1 87 ? 7.395 -15.094 3.143 1 91.88 87 ASN A O 1
ATOM 694 N N . VAL A 1 88 ? 9.117 -13.727 3.379 1 79.5 88 VAL A N 1
ATOM 695 C CA . VAL A 1 88 ? 9.984 -14.797 3.875 1 79.5 88 VAL A CA 1
ATOM 696 C C . VAL A 1 88 ? 9.844 -14.906 5.391 1 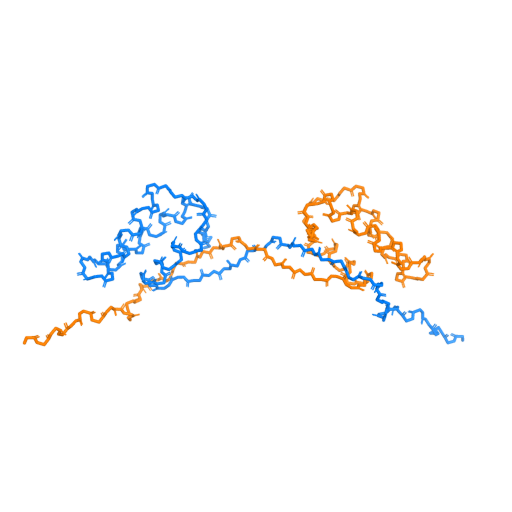79.5 88 VAL A C 1
ATOM 698 O O . VAL A 1 88 ? 10.055 -13.938 6.117 1 79.5 88 VAL A O 1
ATOM 701 N N . HIS A 1 89 ? 8.812 -14.914 6.129 1 57.19 89 HIS A N 1
ATOM 702 C CA . HIS A 1 89 ? 8.891 -15.156 7.566 1 57.19 89 HIS A CA 1
ATOM 703 C C . HIS A 1 89 ? 9.047 -16.641 7.871 1 57.19 89 HIS A C 1
ATOM 705 O O . HIS A 1 89 ? 8.625 -17.484 7.082 1 57.19 89 HIS A O 1
ATOM 711 N N . MET B 1 1 ? -20.938 -37.219 -26.172 1 31.64 1 MET B N 1
ATOM 712 C CA . MET B 1 1 ? -19.609 -37.25 -25.562 1 31.64 1 MET B CA 1
ATOM 713 C C . MET B 1 1 ? -19.453 -36.156 -24.531 1 31.64 1 MET B C 1
ATOM 715 O O . MET B 1 1 ? -19.562 -34.969 -24.844 1 31.64 1 MET B O 1
ATOM 719 N N . LEU B 1 2 ? -19.984 -36.375 -23.344 1 31.12 2 LEU B N 1
ATOM 720 C CA . LEU B 1 2 ? -20.234 -35.469 -22.234 1 31.12 2 LEU B CA 1
ATOM 721 C C . LEU B 1 2 ? -18.953 -34.75 -21.797 1 31.12 2 LEU B C 1
ATOM 723 O O . LEU B 1 2 ? -17.969 -35.438 -21.453 1 31.12 2 LEU B O 1
ATOM 727 N N . ILE B 1 3 ? -18.531 -33.719 -22.547 1 39.5 3 ILE B N 1
ATOM 728 C CA . ILE B 1 3 ? -17.375 -32.906 -22.172 1 39.5 3 ILE B CA 1
ATOM 729 C C . ILE B 1 3 ? -17.297 -32.812 -20.641 1 39.5 3 ILE B C 1
ATOM 731 O O . ILE B 1 3 ? -18.109 -32.094 -20.031 1 39.5 3 ILE B O 1
ATOM 735 N N . ASN B 1 4 ? -17.5 -33.875 -19.891 1 41.03 4 ASN B N 1
ATOM 736 C CA . ASN B 1 4 ? -17.109 -33.906 -18.5 1 41.03 4 ASN B CA 1
ATOM 737 C C . ASN B 1 4 ? -15.914 -33 -18.219 1 41.03 4 ASN B C 1
ATOM 739 O O . ASN B 1 4 ? -14.766 -33.375 -18.469 1 41.03 4 ASN B O 1
ATOM 743 N N . ARG B 1 5 ? -15.891 -31.812 -18.766 1 40.81 5 ARG B N 1
ATOM 744 C CA . ARG B 1 5 ? -14.984 -30.672 -18.719 1 40.81 5 ARG B CA 1
ATOM 745 C C . ARG B 1 5 ? -14.266 -30.609 -17.375 1 40.81 5 ARG B C 1
ATOM 747 O O . ARG B 1 5 ? -14.859 -30.906 -16.328 1 40.81 5 ARG B O 1
ATOM 754 N N . THR B 1 6 ? -12.898 -30.812 -17.359 1 48.78 6 THR B N 1
ATOM 755 C CA . THR B 1 6 ? -11.938 -30.625 -16.266 1 48.78 6 THR B CA 1
ATOM 756 C C . THR B 1 6 ? -12.367 -29.469 -15.367 1 48.78 6 THR B C 1
ATOM 758 O O . THR B 1 6 ? -12.5 -28.344 -15.828 1 48.78 6 THR B O 1
ATOM 761 N N . GLU B 1 7 ? -13.461 -29.688 -14.633 1 48.69 7 GLU B N 1
ATOM 762 C CA . GLU B 1 7 ? -13.773 -28.688 -13.617 1 48.69 7 GLU B CA 1
ATOM 763 C C . GLU B 1 7 ? -12.531 -27.922 -13.195 1 48.69 7 GLU B C 1
ATOM 765 O O . GLU B 1 7 ? -11.5 -28.516 -12.875 1 48.69 7 GLU B O 1
ATOM 770 N N . PRO B 1 8 ? -12.211 -26.844 -13.875 1 51.84 8 PRO B N 1
ATOM 771 C CA . PRO B 1 8 ? -11.078 -26.078 -13.359 1 51.84 8 PRO B CA 1
ATOM 772 C C . PRO B 1 8 ? -10.867 -26.281 -11.859 1 51.84 8 PRO B C 1
ATOM 774 O O . PRO B 1 8 ? -11.844 -26.359 -11.102 1 51.84 8 PRO B O 1
ATOM 777 N N . CYS B 1 9 ? -10.039 -27.281 -11.469 1 53.25 9 CYS B N 1
ATOM 778 C CA . CYS B 1 9 ? -9.773 -27.625 -10.078 1 53.25 9 CYS B CA 1
ATOM 779 C C . CYS B 1 9 ? -9.805 -26.391 -9.18 1 53.25 9 CYS B C 1
ATOM 781 O O . CYS B 1 9 ? -8.781 -25.75 -8.961 1 53.25 9 CYS B O 1
ATOM 783 N N . HIS B 1 10 ? -10.898 -25.594 -9.352 1 56.41 10 HIS B N 1
ATOM 784 C CA . HIS B 1 10 ? -11.086 -24.484 -8.422 1 56.41 10 HIS B CA 1
ATOM 785 C C . HIS B 1 10 ? -10.711 -24.891 -7.004 1 56.41 10 HIS B C 1
ATOM 787 O O . HIS B 1 10 ? -10.344 -24.031 -6.191 1 56.41 10 HIS B O 1
ATOM 793 N N . HIS B 1 11 ? -10.734 -26.234 -6.797 1 63.75 11 HIS B N 1
ATOM 794 C CA . HIS B 1 11 ? -10.594 -26.672 -5.41 1 63.75 11 HIS B CA 1
ATOM 795 C C . HIS B 1 11 ? -9.148 -27.047 -5.102 1 63.75 11 HIS B C 1
ATOM 797 O O . HIS B 1 11 ? -8.859 -27.594 -4.035 1 63.75 11 HIS B O 1
ATOM 803 N N . ALA B 1 12 ? -8.336 -26.828 -6.18 1 80.62 12 ALA B N 1
ATOM 804 C CA . ALA B 1 12 ? -6.965 -27.266 -5.898 1 80.62 12 ALA B CA 1
ATOM 805 C C . ALA B 1 12 ? -6.254 -26.25 -4.996 1 80.62 12 ALA B C 1
ATOM 807 O O . ALA B 1 12 ? -6.238 -25.047 -5.285 1 80.62 12 ALA B O 1
ATOM 808 N N . SER B 1 13 ? -5.973 -26.672 -3.762 1 89.75 13 SER B N 1
ATOM 809 C CA . SER B 1 13 ? -5.195 -25.875 -2.826 1 89.75 13 SER B CA 1
ATOM 810 C C . SER B 1 13 ? -3.803 -26.453 -2.617 1 89.75 13 SER B C 1
ATOM 812 O O . SER B 1 13 ? -3.643 -27.672 -2.547 1 89.75 13 SER B O 1
ATOM 814 N N . TRP B 1 14 ? -2.906 -25.688 -2.662 1 94.19 14 TRP B N 1
ATOM 815 C CA . TRP B 1 14 ? -1.542 -26.078 -2.33 1 94.19 14 TRP B CA 1
ATOM 816 C C . TRP B 1 14 ? -1.464 -26.609 -0.902 1 94.19 14 TRP B C 1
ATOM 818 O O . TRP B 1 14 ? -2.334 -26.328 -0.077 1 94.19 14 TRP B O 1
ATOM 828 N N . MET B 1 15 ? -0.448 -27.375 -0.704 1 91.56 15 MET B N 1
ATOM 829 C CA . MET B 1 15 ? -0.214 -27.891 0.643 1 91.56 15 MET B CA 1
ATOM 830 C C . MET B 1 15 ? 0.005 -26.75 1.631 1 91.56 15 MET B C 1
ATOM 832 O O . MET B 1 15 ? -0.449 -26.812 2.773 1 91.56 15 MET B O 1
ATOM 836 N N . LYS B 1 16 ? 0.74 -25.688 1.192 1 93.75 16 LYS B N 1
ATOM 837 C CA . LYS B 1 16 ? 1.002 -24.484 1.964 1 93.75 16 LYS B CA 1
ATOM 838 C C . LYS B 1 16 ? 0.767 -23.234 1.122 1 93.75 16 LYS B C 1
ATOM 840 O O . LYS B 1 16 ? 1.267 -23.125 0 1 93.75 16 LYS B O 1
ATOM 845 N N . PRO B 1 17 ? 0.054 -22.391 1.728 1 94.88 17 PRO B N 1
ATOM 846 C CA . PRO B 1 17 ? -0.095 -21.141 0.976 1 94.88 17 PRO B CA 1
ATOM 847 C C . PRO B 1 17 ? 1.221 -20.375 0.829 1 94.88 17 PRO B C 1
ATOM 849 O O . PRO B 1 17 ? 2.18 -20.656 1.557 1 94.88 17 PRO B O 1
ATOM 852 N N . VAL B 1 18 ? 1.192 -19.562 -0.222 1 94.75 18 VAL B N 1
ATOM 853 C CA . VAL B 1 18 ? 2.332 -18.672 -0.438 1 94.75 18 VAL B CA 1
ATOM 854 C C . VAL B 1 18 ? 1.971 -17.25 -0.015 1 94.75 18 VAL B C 1
ATOM 856 O O . VAL B 1 18 ? 1.025 -16.656 -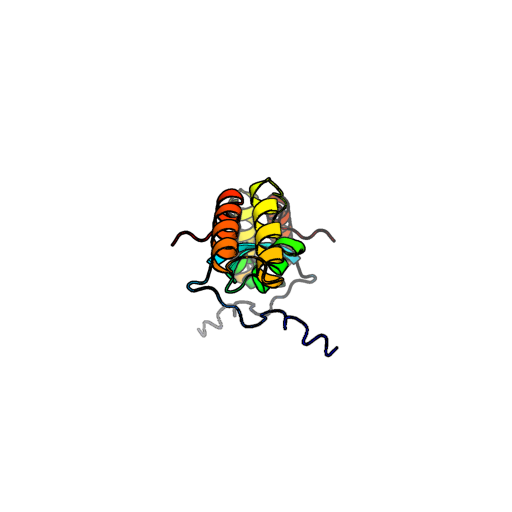0.543 1 94.75 18 VAL B O 1
ATOM 859 N N . ALA B 1 19 ?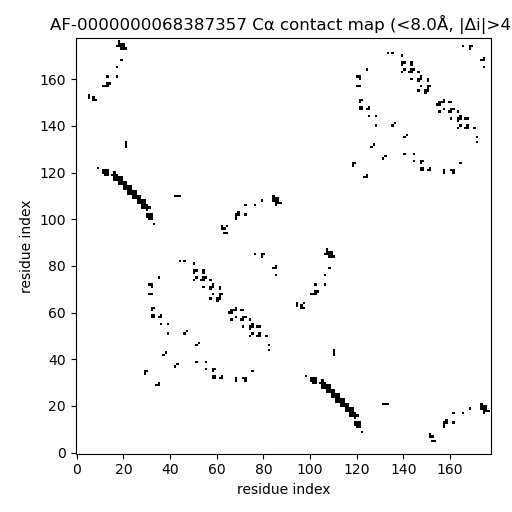 2.693 -16.641 0.999 1 94.62 19 ALA B N 1
ATOM 860 C CA . ALA B 1 19 ? 2.463 -15.281 1.49 1 94.62 19 ALA B CA 1
ATOM 861 C C . ALA B 1 19 ? 3.314 -14.273 0.73 1 94.62 19 ALA B C 1
ATOM 863 O O . ALA B 1 19 ? 4.539 -14.406 0.662 1 94.62 19 ALA B O 1
ATOM 864 N N . ILE B 1 20 ? 2.559 -13.297 0.168 1 93.25 20 ILE B N 1
ATOM 865 C CA . ILE B 1 20 ? 3.279 -12.242 -0.537 1 93.25 20 ILE B CA 1
ATOM 866 C C . ILE B 1 20 ? 2.832 -10.883 -0.02 1 93.25 20 ILE B C 1
ATOM 868 O O . ILE B 1 20 ? 1.832 -10.773 0.693 1 93.25 20 ILE B O 1
ATOM 872 N N . HIS B 1 21 ? 3.633 -9.844 -0.255 1 90.69 21 HIS B N 1
ATOM 873 C CA . HIS B 1 21 ? 3.283 -8.453 0.022 1 90.69 21 HIS B CA 1
ATOM 874 C C . HIS B 1 21 ? 3.213 -7.637 -1.264 1 90.69 21 HIS B C 1
ATOM 876 O O . HIS B 1 21 ? 4.109 -7.715 -2.105 1 90.69 21 HIS B O 1
ATOM 882 N N . LEU B 1 22 ? 2.074 -6.98 -1.438 1 87.44 22 LEU B N 1
ATOM 883 C CA . LEU B 1 22 ? 1.891 -6.133 -2.609 1 87.44 22 LEU B CA 1
ATOM 884 C C . LEU B 1 22 ? 1.96 -4.66 -2.229 1 87.44 22 LEU B C 1
ATOM 886 O O . LEU B 1 22 ? 1.278 -4.219 -1.3 1 87.44 22 LEU B O 1
ATOM 890 N N . PRO B 1 23 ? 2.883 -3.986 -2.945 1 81.5 23 PRO B N 1
ATOM 891 C CA . PRO B 1 23 ? 2.836 -2.535 -2.756 1 81.5 23 PRO B CA 1
ATOM 892 C C . PRO B 1 23 ? 1.551 -1.909 -3.291 1 81.5 23 PRO B C 1
ATOM 894 O O . PRO B 1 23 ? 1.107 -2.248 -4.391 1 81.5 23 PRO B O 1
ATOM 897 N N . LEU B 1 24 ? 0.827 -1.232 -2.449 1 79.44 24 LEU B N 1
ATOM 898 C CA . LEU B 1 24 ? -0.363 -0.496 -2.861 1 79.44 24 LEU B CA 1
ATOM 899 C C . LEU B 1 24 ? -0.321 0.938 -2.344 1 79.44 24 LEU B C 1
ATOM 901 O O . LEU B 1 24 ? 0.607 1.316 -1.625 1 79.44 24 LEU B O 1
ATOM 905 N N . CYS B 1 25 ? -1.145 1.77 -3.062 1 82.25 25 CYS B N 1
ATOM 906 C CA . CYS B 1 25 ? -1.32 3.131 -2.572 1 82.25 25 CYS B CA 1
ATOM 907 C C . CYS B 1 25 ? -2.74 3.35 -2.064 1 82.25 25 CYS B C 1
ATOM 909 O O . CYS B 1 25 ? -3.703 2.895 -2.686 1 82.25 25 CYS B O 1
ATOM 911 N N . VAL B 1 26 ? -2.822 3.857 -0.891 1 85.44 26 VAL B N 1
ATOM 912 C CA . VAL B 1 26 ? -4.137 4.238 -0.381 1 85.44 26 VAL B CA 1
ATOM 913 C C . VAL B 1 26 ? -4.285 5.758 -0.417 1 85.44 26 VAL B C 1
ATOM 915 O O . VAL B 1 26 ? -3.332 6.488 -0.129 1 85.44 26 VAL B O 1
ATOM 918 N N . ALA B 1 27 ? -5.441 6.234 -0.952 1 89.12 27 ALA B N 1
ATOM 919 C CA . ALA B 1 27 ? -5.777 7.656 -0.966 1 89.12 27 ALA B CA 1
ATOM 920 C C . ALA B 1 27 ? -6.516 8.062 0.309 1 89.12 27 ALA B C 1
ATOM 922 O O . ALA B 1 27 ? -7.508 7.43 0.684 1 89.12 27 ALA B O 1
ATOM 923 N N . VAL B 1 28 ? -5.961 9 0.898 1 91.12 28 VAL B N 1
ATOM 924 C CA . VAL B 1 28 ? -6.559 9.469 2.145 1 91.12 28 VAL B CA 1
ATOM 925 C C . VAL B 1 28 ? -6.82 10.969 2.055 1 91.12 28 VAL B C 1
ATOM 927 O O . VAL B 1 28 ? -6.02 11.719 1.485 1 91.12 28 VAL B O 1
ATOM 930 N N . GLU B 1 29 ? -7.996 11.344 2.574 1 94.12 29 GLU B N 1
ATOM 931 C CA . GLU B 1 29 ? -8.305 12.773 2.686 1 94.12 29 GLU B CA 1
ATOM 932 C C . GLU B 1 29 ? -8.094 13.273 4.113 1 94.12 29 GLU B C 1
ATOM 934 O O . GLU B 1 29 ? -8.727 12.773 5.047 1 94.12 29 GLU B O 1
ATOM 939 N N . ILE B 1 30 ? -7.301 14.25 4.199 1 95.44 30 ILE B N 1
ATOM 940 C CA . ILE B 1 30 ? -7.023 14.883 5.484 1 95.44 30 ILE B CA 1
ATOM 941 C C . ILE B 1 30 ? -7.844 16.156 5.621 1 95.44 30 ILE B C 1
ATOM 943 O O . ILE B 1 30 ? -7.719 17.078 4.801 1 95.44 30 ILE B O 1
ATOM 947 N N . TYR B 1 31 ? -8.641 16.234 6.727 1 95 31 TYR B N 1
ATOM 948 C CA . TYR B 1 31 ? -9.625 17.312 6.754 1 95 31 TYR B CA 1
ATOM 949 C C . TYR B 1 31 ? -9.383 18.234 7.938 1 95 31 TYR B C 1
ATOM 951 O O . 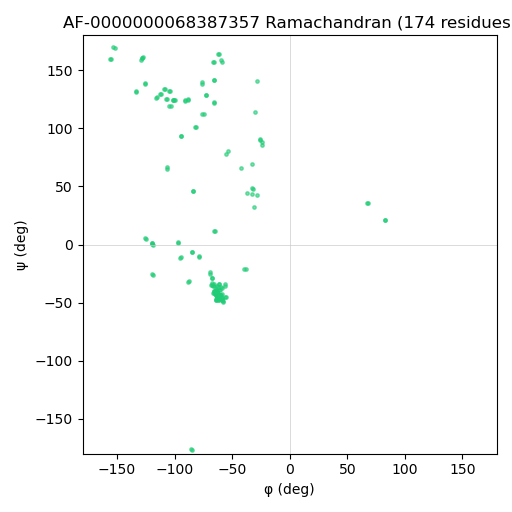TYR B 1 31 ? -10.094 19.234 8.117 1 95 31 TYR B O 1
ATOM 959 N N . SER B 1 32 ? -8.336 17.984 8.805 1 95.69 32 SER B N 1
ATOM 960 C CA . SER B 1 32 ? -8.109 18.797 9.992 1 95.69 32 SER B CA 1
ATOM 961 C C . SER B 1 32 ? -6.652 18.734 10.43 1 95.69 32 SER B C 1
ATOM 963 O O . SER B 1 32 ? -5.926 17.812 10.07 1 95.69 32 SER B O 1
ATOM 965 N N . PRO B 1 33 ? -6.289 19.797 11.242 1 96.62 33 PRO B N 1
ATOM 966 C CA . PRO B 1 33 ? -4.926 19.766 11.773 1 96.62 33 PRO B CA 1
ATOM 967 C C . PRO B 1 33 ? -4.664 18.547 12.656 1 96.62 33 PRO B C 1
ATOM 969 O O . PRO B 1 33 ? -3.562 18 12.641 1 96.62 33 PRO B O 1
ATOM 972 N N . LEU B 1 34 ? -5.664 18.156 13.344 1 95 34 LEU B N 1
ATOM 973 C CA . LEU B 1 34 ? -5.512 17 14.227 1 95 34 LEU B CA 1
ATOM 974 C C . LEU B 1 34 ? -5.211 15.734 13.43 1 95 34 LEU B C 1
ATOM 976 O O . LEU B 1 34 ? -4.266 15.008 13.742 1 95 34 LEU B O 1
ATOM 980 N N . VAL B 1 35 ? -5.965 15.531 12.43 1 94.88 35 VAL B N 1
ATOM 981 C CA . VAL B 1 35 ? -5.77 14.367 11.57 1 94.88 35 VAL B CA 1
ATOM 982 C C . VAL B 1 35 ? -4.426 14.477 10.852 1 94.88 35 VAL B C 1
ATOM 984 O O . VAL B 1 35 ? -3.705 13.484 10.727 1 94.88 35 VAL B O 1
ATOM 987 N N . ALA B 1 36 ? -4.141 15.648 10.445 1 97 36 ALA B N 1
ATOM 988 C CA . ALA B 1 36 ? -2.863 15.883 9.773 1 97 36 ALA B CA 1
ATOM 989 C C . ALA B 1 36 ? -1.694 15.539 10.695 1 97 36 ALA B C 1
ATOM 991 O O . ALA B 1 36 ? -0.742 14.875 10.273 1 97 36 ALA B O 1
ATOM 992 N N . LEU B 1 37 ? -1.812 15.961 11.938 1 95.94 37 LEU B N 1
ATOM 993 C CA . LEU B 1 37 ? -0.741 15.688 12.883 1 95.94 37 LEU B CA 1
ATOM 994 C C . LEU B 1 37 ? -0.587 14.188 13.109 1 95.94 37 LEU B C 1
ATOM 996 O O . LEU B 1 37 ? 0.533 13.672 13.156 1 95.94 37 LEU B O 1
ATOM 1000 N N . ASP B 1 38 ? -1.603 13.5 13.258 1 94.25 38 ASP B N 1
ATOM 1001 C CA . ASP B 1 38 ? -1.594 12.047 13.383 1 94.25 38 ASP B CA 1
ATOM 1002 C C . ASP B 1 38 ? -0.897 11.398 12.195 1 94.25 38 ASP B C 1
ATOM 1004 O O . ASP B 1 38 ? -0.05 10.516 12.367 1 94.25 38 ASP B O 1
ATOM 1008 N N . MET B 1 39 ? -1.232 11.883 10.992 1 94.25 39 MET B N 1
ATOM 1009 C CA . MET B 1 39 ? -0.625 11.391 9.758 1 94.25 39 MET B CA 1
ATOM 1010 C C . MET B 1 39 ? 0.87 11.695 9.734 1 94.25 39 MET B C 1
ATOM 1012 O O . MET B 1 39 ? 1.676 10.828 9.391 1 94.25 39 MET B O 1
ATOM 1016 N N . LEU B 1 40 ? 1.201 12.875 10.133 1 95.31 40 LEU B N 1
ATOM 1017 C CA . LEU B 1 40 ? 2.602 13.289 10.141 1 95.31 40 LEU B CA 1
ATOM 1018 C C . LEU B 1 40 ? 3.412 12.43 11.109 1 95.31 40 LEU B C 1
ATOM 1020 O O . LEU B 1 40 ? 4.516 11.992 10.781 1 95.31 40 LEU B O 1
ATOM 1024 N N . MET B 1 41 ? 2.844 12.055 12.156 1 93.56 41 MET B N 1
ATOM 1025 C CA . MET B 1 41 ? 3.594 11.414 13.227 1 93.56 41 MET B CA 1
ATOM 1026 C C . MET B 1 41 ? 3.668 9.906 13.016 1 93.56 41 MET B C 1
ATOM 1028 O O . MET B 1 41 ? 4.668 9.273 13.352 1 93.56 41 MET B O 1
ATOM 1032 N N . TYR B 1 42 ? 2.662 9.297 12.43 1 90.12 42 TYR B N 1
ATOM 1033 C CA . TYR B 1 42 ? 2.566 7.844 12.484 1 90.12 42 TYR B CA 1
ATOM 1034 C C . TYR B 1 42 ? 2.613 7.238 11.086 1 90.12 42 TYR B C 1
ATOM 1036 O O . TYR B 1 42 ? 2.992 6.078 10.922 1 90.12 42 TYR B O 1
ATOM 1044 N N . ARG B 1 43 ? 2.242 7.93 10.188 1 88.56 43 ARG B N 1
ATOM 1045 C CA . ARG B 1 43 ? 2.035 7.297 8.891 1 88.56 43 ARG B CA 1
ATOM 1046 C C . ARG B 1 43 ? 2.838 8 7.801 1 88.56 43 ARG B C 1
ATOM 1048 O O . ARG B 1 43 ? 2.738 7.652 6.625 1 88.56 43 ARG B O 1
ATOM 1055 N N . TRP B 1 44 ? 3.619 8.93 8.18 1 90.56 44 TRP B N 1
ATOM 1056 C CA . TRP B 1 44 ? 4.383 9.734 7.23 1 90.56 44 TRP B CA 1
ATOM 1057 C C . TRP B 1 44 ? 5.578 8.953 6.695 1 90.56 44 TRP B C 1
ATOM 1059 O O . TRP B 1 44 ? 6.234 8.227 7.441 1 90.56 44 TRP B O 1
ATOM 1069 N N . PRO B 1 45 ? 5.801 9.102 5.473 1 87.25 45 PRO B N 1
ATOM 1070 C CA . PRO B 1 45 ? 6.992 8.453 4.922 1 87.25 45 PRO B CA 1
ATOM 1071 C C . PRO B 1 45 ? 8.289 8.969 5.547 1 87.25 45 PRO B C 1
ATOM 1073 O O . PRO B 1 45 ? 8.266 9.945 6.301 1 87.25 45 PRO B O 1
ATOM 1076 N N . GLU B 1 46 ? 9.406 8.312 5.41 1 81.5 46 GLU B N 1
ATOM 1077 C CA . GLU B 1 46 ? 10.688 8.547 6.07 1 81.5 46 GLU B CA 1
ATOM 1078 C C . GLU B 1 46 ? 11.289 9.883 5.652 1 81.5 46 GLU B C 1
ATOM 1080 O O . GLU B 1 46 ? 12.359 10.266 6.125 1 81.5 46 GLU B O 1
ATOM 1085 N N . GLU B 1 47 ? 10.609 10.727 5.023 1 77.5 47 GLU B N 1
ATOM 1086 C CA . GLU B 1 47 ? 11.141 12.039 4.652 1 77.5 47 GLU B CA 1
ATOM 1087 C C . GLU B 1 47 ? 10.781 13.094 5.691 1 77.5 47 GLU B C 1
ATOM 1089 O O . GLU B 1 47 ? 9.734 13.742 5.586 1 77.5 47 GLU B O 1
ATOM 1094 N N . HIS B 1 48 ? 11.672 13.32 6.641 1 85.19 48 HIS B N 1
ATOM 1095 C CA . HIS B 1 48 ? 11.453 14.305 7.695 1 85.19 48 HIS B CA 1
ATOM 1096 C C . HIS B 1 48 ? 12.312 15.547 7.473 1 85.19 48 HIS B C 1
ATOM 1098 O O . HIS B 1 48 ? 13.172 15.867 8.297 1 85.19 48 HIS B O 1
ATOM 1104 N N . GLY B 1 49 ? 12.031 16.234 6.41 1 91.06 49 GLY B N 1
ATOM 1105 C CA . GLY B 1 49 ? 12.727 17.484 6.09 1 91.06 49 GLY B CA 1
ATOM 1106 C C . GLY B 1 49 ? 12.125 18.688 6.781 1 91.06 49 GLY B C 1
ATOM 1107 O O . GLY B 1 49 ? 11.32 18.547 7.699 1 91.06 49 GLY B O 1
ATOM 1108 N N . PRO B 1 50 ? 12.641 19.906 6.504 1 95.88 50 PRO B N 1
ATOM 1109 C CA . PRO B 1 50 ? 12.148 21.141 7.121 1 95.88 50 PRO B CA 1
ATOM 1110 C C . PRO B 1 50 ? 10.648 21.359 6.914 1 95.88 50 PRO B C 1
ATOM 1112 O O . PRO B 1 50 ? 9.969 21.875 7.801 1 95.88 50 PRO B O 1
ATOM 1115 N N . GLU B 1 51 ? 10.219 20.906 5.723 1 96.31 51 GLU B N 1
ATOM 1116 C CA . GLU B 1 51 ? 8.797 21.078 5.43 1 96.31 51 GLU B CA 1
ATOM 1117 C C . GLU B 1 51 ? 7.938 20.219 6.344 1 96.31 51 GLU B C 1
ATOM 1119 O O . GLU B 1 51 ? 6.848 20.625 6.754 1 96.31 51 GLU B O 1
ATOM 1124 N N . TYR B 1 52 ? 8.406 19.109 6.645 1 96.31 52 TYR B N 1
ATOM 1125 C CA . TYR B 1 52 ? 7.742 18.219 7.59 1 96.31 52 TYR B CA 1
ATOM 1126 C C . TYR B 1 52 ? 7.664 18.859 8.977 1 96.31 52 TYR B C 1
ATOM 1128 O O . TYR B 1 52 ? 6.598 18.875 9.586 1 96.31 52 TYR B O 1
ATOM 1136 N N . GLU B 1 53 ? 8.727 19.422 9.414 1 97 53 GLU B N 1
ATOM 1137 C CA . GLU B 1 53 ? 8.781 20.031 10.734 1 97 53 GLU B CA 1
ATOM 1138 C C . GLU B 1 53 ? 7.867 21.25 10.812 1 97 53 GLU B C 1
ATOM 1140 O O . GLU B 1 53 ? 7.215 21.484 11.836 1 97 53 GLU B O 1
ATOM 1145 N N . GLU B 1 54 ? 7.895 21.969 9.812 1 97.81 54 GLU B N 1
ATOM 1146 C CA . GLU B 1 54 ? 7.02 23.141 9.773 1 97.81 54 GLU B CA 1
ATOM 1147 C C . GLU B 1 54 ? 5.551 22.734 9.828 1 97.81 54 GLU B C 1
ATOM 1149 O O . GLU B 1 54 ? 4.758 23.359 10.539 1 97.81 54 GLU B O 1
ATOM 1154 N N . ALA B 1 55 ? 5.254 21.703 9.055 1 98.06 55 ALA B N 1
ATOM 1155 C CA . ALA B 1 55 ? 3.877 21.203 9.07 1 98.06 55 ALA B CA 1
ATOM 1156 C C . ALA B 1 55 ? 3.488 20.719 10.461 1 98.06 55 ALA B C 1
ATOM 1158 O O . ALA B 1 55 ? 2.412 21.047 10.969 1 98.06 55 ALA B O 1
ATOM 1159 N N . ARG B 1 56 ? 4.359 19.984 11.031 1 97.5 56 ARG B N 1
ATOM 1160 C CA . ARG B 1 56 ? 4.113 19.469 12.375 1 97.5 56 ARG B CA 1
ATOM 1161 C C . ARG B 1 56 ? 3.898 20.609 13.367 1 97.5 56 ARG B C 1
ATOM 1163 O O . ARG B 1 56 ? 2.928 20.609 14.133 1 97.5 56 ARG B O 1
ATOM 1170 N N . ARG B 1 57 ? 4.703 21.609 13.352 1 98.06 57 ARG B N 1
ATOM 1171 C CA . ARG B 1 57 ? 4.617 22.766 14.242 1 98.06 57 ARG B CA 1
ATOM 1172 C C . ARG B 1 57 ? 3.312 23.531 14.031 1 98.06 57 ARG B C 1
ATOM 1174 O O . ARG B 1 57 ? 2.621 23.875 14.992 1 98.06 57 ARG B O 1
ATOM 1181 N N . ASN B 1 58 ? 3.057 23.75 12.805 1 98 58 ASN B N 1
ATOM 1182 C CA . ASN B 1 58 ? 1.87 24.547 12.508 1 98 58 ASN B CA 1
ATOM 1183 C C . ASN B 1 58 ? 0.589 23.797 12.867 1 98 58 ASN B C 1
ATOM 1185 O O . ASN B 1 58 ? -0.392 24.406 13.297 1 98 58 ASN B O 1
ATOM 1189 N N . CYS B 1 59 ? 0.59 22.5 12.688 1 97.38 59 CYS B N 1
ATOM 1190 C CA . CYS B 1 59 ? -0.563 21.719 13.117 1 97.38 59 CYS B CA 1
ATOM 1191 C C . CYS B 1 59 ? -0.724 21.781 14.633 1 97.38 59 CYS B C 1
ATOM 1193 O O . CYS B 1 59 ? -1.832 21.969 15.141 1 97.38 59 CYS B O 1
ATOM 1195 N N . LEU B 1 60 ? 0.342 21.672 15.367 1 96.62 60 LEU B N 1
ATOM 1196 C CA . LEU B 1 60 ? 0.32 21.75 16.828 1 96.62 60 LEU B CA 1
ATOM 1197 C C . LEU B 1 60 ? -0.192 23.109 17.281 1 96.62 60 LEU B C 1
ATOM 1199 O O . LEU B 1 60 ? -1.043 23.188 18.172 1 96.62 60 LEU B O 1
ATOM 1203 N N . ASN B 1 61 ? 0.356 24.125 16.688 1 97.12 61 ASN B N 1
ATOM 1204 C CA . ASN B 1 61 ? -0.07 25.469 17.016 1 97.12 61 ASN B CA 1
ATOM 1205 C C . ASN B 1 61 ? -1.559 25.672 16.75 1 97.12 61 ASN B C 1
ATOM 1207 O O . ASN B 1 61 ? -2.254 26.312 17.547 1 97.12 61 ASN B O 1
ATOM 1211 N N . ALA B 1 62 ? -2.004 25.172 15.672 1 96.44 62 ALA B N 1
ATOM 1212 C CA . ALA B 1 62 ? -3.412 25.297 15.312 1 96.44 62 ALA B CA 1
ATOM 1213 C C . ALA B 1 62 ? -4.309 24.594 16.312 1 96.44 62 ALA B C 1
ATOM 1215 O O . ALA B 1 62 ? -5.34 25.125 16.734 1 96.44 62 ALA B O 1
ATOM 1216 N N . ILE B 1 63 ? -3.908 23.422 16.641 1 93.81 63 ILE B N 1
ATOM 1217 C CA . ILE B 1 63 ? -4.656 22.641 17.625 1 93.81 63 ILE B CA 1
ATOM 1218 C C . ILE B 1 63 ? -4.711 23.406 18.938 1 93.81 63 ILE B C 1
ATOM 1220 O O . ILE B 1 63 ? -5.742 23.406 19.625 1 93.81 63 ILE B O 1
ATOM 1224 N N . ALA B 1 64 ? -3.672 24.094 19.297 1 94.19 64 ALA B N 1
ATOM 1225 C CA . ALA B 1 64 ? -3.551 24.859 20.531 1 94.19 64 ALA B CA 1
ATOM 1226 C C . ALA B 1 64 ? -4.27 26.203 20.438 1 94.19 64 ALA B C 1
ATOM 1228 O O . ALA B 1 64 ? -4.355 26.938 21.406 1 94.19 64 ALA B O 1
ATOM 1229 N N . GLY B 1 65 ? -4.656 26.5 19.281 1 93.62 65 GLY B N 1
ATOM 1230 C CA . GLY B 1 65 ? -5.348 27.766 19.094 1 93.62 65 GLY B CA 1
ATOM 1231 C C . GLY B 1 65 ? -4.406 28.953 18.953 1 93.62 65 GLY B C 1
ATOM 1232 O O . GLY B 1 65 ? -4.801 30.094 19.188 1 93.62 65 GLY B O 1
ATOM 1233 N N . LYS B 1 66 ? -3.225 28.672 18.594 1 95.44 66 LYS B N 1
ATOM 1234 C CA . LYS B 1 66 ? -2.205 29.719 18.531 1 95.44 66 LYS B CA 1
ATOM 1235 C C . LYS B 1 66 ? -2.088 30.281 17.109 1 95.44 66 LYS B C 1
ATOM 1237 O O . LYS B 1 66 ? -1.4 31.266 16.891 1 95.44 66 LYS B O 1
ATOM 1242 N N . CYS B 1 67 ? -2.648 29.688 16.172 1 94.06 67 CYS B N 1
ATOM 1243 C CA . CYS B 1 67 ? -2.664 30.172 14.789 1 94.06 67 CYS B CA 1
ATOM 1244 C C . CYS B 1 67 ? -3.908 29.688 14.055 1 94.06 67 CYS B C 1
ATOM 1246 O O . CYS B 1 67 ? -4.633 28.812 14.555 1 94.06 67 CYS B O 1
ATOM 1248 N N . ASP B 1 68 ? -4.047 30.328 12.867 1 95.38 68 ASP B N 1
ATOM 1249 C CA . ASP B 1 68 ? -5.156 29.938 12.008 1 95.38 68 ASP B CA 1
ATOM 1250 C C . ASP B 1 68 ? -4.984 28.5 11.523 1 95.38 68 ASP B C 1
ATOM 1252 O O . ASP B 1 68 ? -3.881 28.078 11.164 1 95.38 68 ASP B O 1
ATOM 1256 N N . ILE B 1 69 ? -6.105 27.781 11.453 1 95.56 69 ILE B N 1
ATOM 1257 C CA . ILE B 1 69 ? -6.059 26.375 11.062 1 95.56 69 ILE B CA 1
ATOM 1258 C C . ILE B 1 69 ? -5.645 26.266 9.602 1 95.56 69 ILE B C 1
ATOM 1260 O O . ILE B 1 69 ? -5.035 25.266 9.195 1 95.56 69 ILE B O 1
ATOM 1264 N N . GLU B 1 70 ? -5.965 27.281 8.828 1 96.94 70 GLU B N 1
ATOM 1265 C CA . GLU B 1 70 ? -5.621 27.234 7.41 1 96.94 70 GLU B CA 1
ATOM 1266 C C . GLU B 1 70 ? -4.113 27.328 7.207 1 96.94 70 GLU B C 1
ATOM 1268 O O . GLU B 1 70 ? -3.586 26.844 6.199 1 96.94 70 GLU B O 1
ATOM 1273 N N . ILE B 1 71 ? -3.449 27.922 8.156 1 97.25 71 ILE B N 1
ATOM 1274 C CA . ILE B 1 71 ? -1.992 27.938 8.102 1 97.25 71 ILE B CA 1
ATOM 1275 C C . ILE B 1 71 ? -1.457 26.5 8.195 1 97.25 71 ILE B C 1
ATOM 1277 O O . ILE B 1 71 ? -0.535 26.125 7.465 1 97.25 71 ILE B O 1
ATOM 1281 N N . ALA B 1 72 ? -2.012 25.703 9 1 97.25 72 ALA B N 1
ATOM 1282 C CA . ALA B 1 72 ? -1.656 24.297 9.125 1 97.25 72 ALA B CA 1
ATOM 1283 C C . ALA B 1 72 ? -1.923 23.547 7.824 1 97.25 72 ALA B C 1
ATOM 1285 O O . ALA B 1 72 ? -1.106 22.719 7.395 1 97.25 72 ALA B O 1
ATOM 1286 N N . ARG B 1 73 ? -3.025 23.828 7.238 1 97.56 73 ARG B N 1
ATOM 1287 C CA . ARG B 1 73 ? -3.361 23.203 5.969 1 97.56 73 ARG B CA 1
ATOM 1288 C C . ARG B 1 73 ? -2.295 23.484 4.914 1 97.56 73 ARG B C 1
ATOM 1290 O O . ARG B 1 73 ? -1.823 22.562 4.238 1 97.56 73 ARG B O 1
ATOM 1297 N N . GLU B 1 74 ? -1.941 24.75 4.824 1 97.75 74 GLU B N 1
ATOM 1298 C CA . GLU B 1 74 ? -0.95 25.156 3.832 1 97.75 74 GLU B CA 1
ATOM 1299 C C . GLU B 1 74 ? 0.391 24.469 4.082 1 97.75 74 GLU B C 1
ATOM 1301 O O . GLU B 1 74 ? 1.041 24 3.141 1 97.75 74 GLU B O 1
ATOM 1306 N N . SER B 1 75 ? 0.736 24.453 5.297 1 97.75 75 SER B N 1
ATOM 1307 C CA . SER B 1 75 ? 2.008 23.812 5.625 1 97.75 75 SER B CA 1
ATOM 1308 C C . SER B 1 75 ? 1.976 22.328 5.324 1 97.75 75 SER B C 1
ATOM 1310 O O . SER B 1 75 ? 2.971 21.75 4.875 1 97.75 75 SER B O 1
ATOM 1312 N N . PHE B 1 76 ? 0.909 21.672 5.602 1 97.44 76 PHE B N 1
ATOM 1313 C CA . PHE B 1 76 ? 0.743 20.25 5.312 1 97.44 76 PHE B CA 1
ATOM 1314 C C . PHE B 1 76 ? 0.795 20 3.811 1 97.44 76 PHE B C 1
ATOM 1316 O O . PHE B 1 76 ? 1.394 19.016 3.363 1 97.44 76 PHE B O 1
ATOM 1323 N N . LEU B 1 77 ? 0.222 20.828 3.027 1 97.5 77 LEU B N 1
ATOM 1324 C CA . LEU B 1 77 ? 0.269 20.734 1.572 1 97.5 77 LEU B CA 1
ATOM 1325 C C . LEU B 1 77 ? 1.707 20.781 1.069 1 97.5 77 LEU B C 1
ATOM 1327 O O . LEU B 1 77 ? 2.109 19.969 0.241 1 97.5 77 LEU B O 1
ATOM 1331 N N . VAL B 1 78 ? 2.367 21.719 1.583 1 97 78 VAL B N 1
ATOM 1332 C CA . VAL B 1 78 ? 3.754 21.906 1.176 1 97 78 VAL B CA 1
ATOM 1333 C C . VAL B 1 78 ? 4.578 20.672 1.542 1 97 78 VAL B C 1
ATOM 1335 O O . VAL B 1 78 ? 5.328 20.156 0.712 1 97 78 VAL B O 1
ATOM 1338 N N . ALA B 1 79 ? 4.398 20.156 2.717 1 97.06 79 ALA B N 1
ATOM 1339 C CA . ALA B 1 79 ? 5.125 18.969 3.152 1 97.06 79 ALA B CA 1
ATOM 1340 C C . ALA B 1 79 ? 4.773 17.766 2.287 1 97.06 79 ALA B C 1
ATOM 1342 O O . ALA B 1 79 ? 5.652 17 1.883 1 97.06 79 ALA B O 1
ATOM 1343 N N . SER B 1 80 ? 3.514 17.609 2.004 1 96.44 80 SER B N 1
ATOM 1344 C CA . SER B 1 80 ? 3.043 16.484 1.202 1 96.44 80 SER B CA 1
ATOM 1345 C C . SER B 1 80 ? 3.6 16.547 -0.217 1 96.44 80 SER B C 1
ATOM 1347 O O . SER B 1 80 ? 3.926 15.516 -0.806 1 96.44 80 SER B O 1
ATOM 1349 N N . SER B 1 81 ? 3.66 17.75 -0.708 1 95 81 SER B N 1
ATOM 1350 C CA . SER B 1 81 ? 4.234 17.938 -2.035 1 95 81 SER B CA 1
ATOM 1351 C C . SER B 1 81 ? 5.711 17.547 -2.061 1 95 81 SER B C 1
ATOM 1353 O O . SER B 1 81 ? 6.152 16.828 -2.965 1 95 81 SER B O 1
ATOM 1355 N N . HIS B 1 82 ? 6.418 17.922 -1.04 1 93.88 82 HIS B N 1
ATOM 1356 C CA . HIS B 1 82 ? 7.844 17.625 -0.94 1 93.88 82 HIS B CA 1
ATOM 1357 C C . HIS B 1 82 ? 8.086 16.125 -0.769 1 93.88 82 HIS B C 1
ATOM 1359 O O . HIS B 1 82 ? 9.078 15.594 -1.277 1 93.88 82 HIS B O 1
ATOM 1365 N N . ALA B 1 83 ? 7.145 15.461 -0.071 1 93.38 83 ALA B N 1
ATOM 1366 C CA . ALA B 1 83 ? 7.262 14.023 0.179 1 93.38 83 ALA B CA 1
ATOM 1367 C C . ALA B 1 83 ? 6.715 13.219 -0.993 1 93.38 83 ALA B C 1
ATOM 1369 O O . ALA B 1 83 ? 6.75 11.984 -0.975 1 93.38 83 ALA B O 1
ATOM 1370 N N . HIS B 1 84 ? 6.137 13.844 -1.936 1 91.69 84 HIS B N 1
ATOM 1371 C CA . HIS B 1 84 ? 5.609 13.227 -3.148 1 91.69 84 HIS B CA 1
ATOM 1372 C C . HIS B 1 84 ? 4.414 12.336 -2.838 1 91.69 84 HIS B C 1
ATOM 1374 O O . HIS B 1 84 ? 4.219 11.305 -3.486 1 91.69 84 HIS B O 1
ATOM 1380 N N . ILE B 1 85 ? 3.621 12.719 -1.909 1 92.5 85 ILE B N 1
ATOM 1381 C CA . ILE B 1 85 ? 2.443 11.922 -1.579 1 92.5 85 ILE B CA 1
ATOM 1382 C C . ILE B 1 85 ? 1.183 12.758 -1.788 1 92.5 85 ILE B C 1
ATOM 1384 O O . ILE B 1 85 ? 0.072 12.305 -1.516 1 92.5 85 ILE B O 1
ATOM 1388 N N . LEU B 1 86 ? 1.381 13.961 -2.219 1 93.81 86 LEU B N 1
ATOM 1389 C CA . LEU B 1 86 ? 0.229 14.82 -2.48 1 93.81 86 LEU B CA 1
ATOM 1390 C C . LEU B 1 86 ? -0.497 14.375 -3.748 1 93.81 86 LEU B C 1
ATOM 1392 O O . LEU B 1 86 ? 0.136 14.117 -4.773 1 93.81 86 LEU B O 1
ATOM 1396 N N . ASN B 1 87 ? -1.778 14.188 -3.633 1 91.88 87 ASN B N 1
ATOM 1397 C CA . ASN B 1 87 ? -2.576 13.953 -4.832 1 91.88 87 ASN B CA 1
ATOM 1398 C C . ASN B 1 87 ? -2.941 15.266 -5.527 1 91.88 87 ASN B C 1
ATOM 1400 O O . ASN B 1 87 ? -3.725 16.047 -4.996 1 91.88 87 ASN B O 1
ATOM 1404 N N . VAL B 1 88 ? -2.225 15.539 -6.539 1 79.25 88 VAL B N 1
ATOM 1405 C CA . VAL B 1 88 ? -2.447 16.781 -7.273 1 79.25 88 VAL B CA 1
ATOM 1406 C C . VAL B 1 88 ? -3.58 16.594 -8.281 1 79.25 88 VAL B C 1
ATOM 1408 O O . VAL B 1 88 ? -3.523 15.695 -9.125 1 79.25 88 VAL B O 1
ATOM 1411 N N . HIS B 1 89 ? -4.742 16.047 -8.148 1 57.12 89 HIS B N 1
ATOM 1412 C CA . HIS B 1 89 ? -5.742 16.078 -9.211 1 57.12 89 HIS B CA 1
ATOM 1413 C C . HIS B 1 89 ? -6.434 17.438 -9.281 1 57.12 89 HIS B C 1
ATOM 1415 O O . HIS B 1 89 ? -6.52 18.141 -8.281 1 57.12 89 HIS B O 1
#

Secondary structure (DSSP, 8-state):
---------TT---SS-EEEEEEEEEEEEE-SHHHHHHIIIII--S---HHHHHHHHHHHHHHTTSS-HHHHHHHHHHHHHHTT-B---/---------TT---SSPEEEEEEEEEEEEE-SHHHHHHIIIII--S---HHHHHHHHHHHHHHTTSS-HHHHHHHHHHHHHHTT-B---

Radius of gyration: 24.4 Å; Cα contacts (8 Å, |Δi|>4): 255; chains: 2; bounding box: 33×67×63 Å

Nearest PDB structures (foldseek):
  2kpq-assembly1_A  TM=8.559E-01  e=1.963E-01  Agrobacterium fabrum str. C58
  2kpq-assembly1_A  TM=8.560E-01  e=2.361E-01  Agrobacterium fabrum str. C58

Solvent-accessible surface area (backbone atoms only — not comparable to full-atom values): 10010 Å² total; per-residue (Å²): 132,79,77,77,60,79,64,60,57,79,78,50,58,50,96,64,62,48,47,31,43,43,84,42,74,47,79,44,74,36,44,27,42,67,55,43,40,52,39,60,74,73,66,47,69,92,67,78,48,71,47,39,52,49,17,49,50,34,14,52,33,25,52,71,64,73,46,60,57,63,56,15,51,53,32,40,50,53,23,29,52,75,64,69,26,47,54,82,123,130,7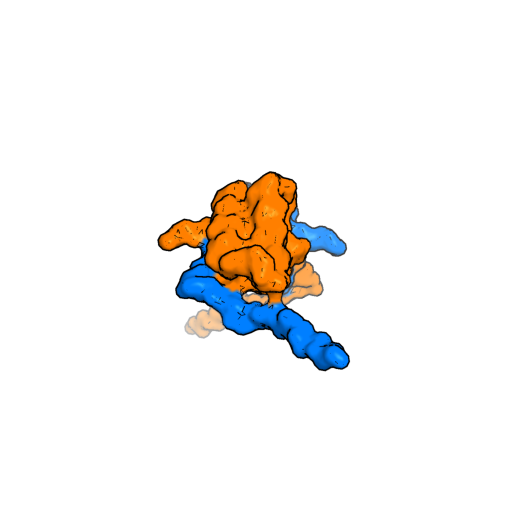8,78,76,61,78,62,62,58,79,78,51,58,48,97,63,62,48,48,30,41,43,82,42,73,46,78,43,75,36,44,26,42,67,55,41,41,52,39,59,74,73,67,47,70,95,66,78,49,72,47,38,51,50,16,50,50,35,14,52,34,24,51,71,65,74,45,60,59,61,56,15,51,52,32,40,50,52,24,29,52,75,64,68,26,47,56,82,124

pLDDT: mean 86.86, std 16.86, range [30.88, 98.06]

Foldseek 3Di:
DPCPDPPVCPVDDDPDDDDDDDDDDDDDDDDFLVSLLVCLVPVAPPDCDPLSVLLNVLSVCVVVVNDPRVSSVVSSQVVCVVSVNDDPD/DPCPPPPPCPVDDDPDDDDDDDDDDDDDDDDFLVSLLVCLVPVADPDCDPLSVLLNVLSVCVVVVNDPRVSSVVSSQVVCVVSVNDDPD

InterPro domains:
  IPR010385 Protein of unknown function DUF982 [PF06169] (16-86)

Sequence (178 aa):
MLINRTEPCHHASWMKPVAIHLPLCVAVEIYSPLVALDMLMYRWPEEHGPEYEEARRNCLNAIAGKCDIEIARESFLVASSHAHILNVHMLINRTEPCHHASWMKPVAIHLPLCVAVEIYSPLVALDMLMYRWPEEHGPEYEEARRNCLNAIAGKCDIEIARESFLVASSHAHILNVH